Protein AF-A0A2T5JYT0-F1 (afdb_monomer_lite)

pLDDT: mean 86.69, std 10.8, range [49.47, 96.94]

Organism: NCBI:txid43057

Foldseek 3Di:
DDDFFEEEFDDPCSLVCQQVRQVVGQEYEYAADHDDDHPPSHHYHYPVNCVVQPDWDWDDDPRGIDIHRPDPDDDPPPDDD

Radius of gyration: 14.22 Å; chains: 1; bounding box: 35×34×34 Å

Secondary structure (DSSP, 8-state):
-----EEEE-STTTGGGHHHHHHH-SEEEESS---SPPPTT-EEE-HHHHHHH-SEEEEEETTEEEEEES--S--TTS---

Structure (mmCIF, N/CA/C/O backbone):
data_AF-A0A2T5JYT0-F1
#
_entry.id   AF-A0A2T5JYT0-F1
#
loop_
_atom_site.group_PDB
_atom_site.id
_atom_site.type_symbol
_atom_site.label_atom_id
_atom_site.label_alt_id
_atom_site.label_comp_id
_atom_site.label_asym_id
_atom_site.label_entity_id
_atom_site.label_seq_id
_atom_site.pdbx_PDB_ins_code
_atom_site.Cartn_x
_atom_site.Cartn_y
_atom_site.Cartn_z
_atom_site.occupancy
_atom_site.B_iso_or_equiv
_atom_site.auth_seq_id
_atom_site.auth_comp_id
_atom_site.auth_asym_id
_atom_site.auth_atom_id
_atom_site.pdbx_PDB_model_num
ATOM 1 N N . MET A 1 1 ? -15.052 -14.569 -7.140 1.00 49.47 1 MET A N 1
ATOM 2 C CA . MET A 1 1 ? -13.864 -13.794 -6.729 1.00 49.47 1 MET A CA 1
ATOM 3 C C . MET A 1 1 ? -14.298 -12.894 -5.592 1.00 49.47 1 MET A C 1
ATOM 5 O O . MET A 1 1 ? -15.203 -12.097 -5.808 1.00 49.47 1 MET A O 1
ATOM 9 N N . ALA A 1 2 ? -13.760 -13.088 -4.390 1.00 67.94 2 ALA A N 1
ATOM 10 C CA . ALA A 1 2 ? -13.991 -12.143 -3.303 1.00 67.94 2 ALA A CA 1
ATOM 11 C C . ALA A 1 2 ? -13.243 -10.843 -3.635 1.00 67.94 2 ALA A C 1
ATOM 13 O O . ALA A 1 2 ? -12.095 -10.891 -4.077 1.00 67.94 2 ALA A O 1
ATOM 14 N N . GLY A 1 3 ? -13.923 -9.703 -3.522 1.00 74.06 3 GLY A N 1
ATOM 15 C CA . GLY A 1 3 ? -13.288 -8.393 -3.655 1.00 74.06 3 GLY A CA 1
ATOM 16 C C . GLY A 1 3 ? -12.445 -8.071 -2.422 1.00 74.06 3 GLY A C 1
ATOM 17 O O . GLY A 1 3 ? -12.606 -8.697 -1.377 1.00 74.06 3 GLY A O 1
ATOM 18 N N . ILE A 1 4 ? -11.555 -7.089 -2.545 1.00 84.31 4 ILE A N 1
ATOM 19 C CA . ILE A 1 4 ? -10.759 -6.582 -1.424 1.00 84.31 4 ILE A CA 1
ATOM 20 C C . ILE A 1 4 ? -11.202 -5.157 -1.141 1.00 84.31 4 ILE A C 1
ATOM 22 O O . ILE A 1 4 ? -11.291 -4.336 -2.056 1.00 84.31 4 ILE A O 1
ATOM 26 N N . GLU A 1 5 ? -11.487 -4.874 0.126 1.00 90.12 5 GLU A N 1
ATOM 27 C CA . GLU A 1 5 ? -11.835 -3.531 0.571 1.00 90.12 5 GLU A CA 1
ATOM 28 C C . GLU A 1 5 ? -10.566 -2.699 0.745 1.00 90.12 5 GLU A C 1
ATOM 30 O O . GLU A 1 5 ? -9.632 -3.085 1.458 1.00 90.12 5 GLU A O 1
ATOM 35 N N . GLY A 1 6 ? -10.537 -1.563 0.050 1.00 92.62 6 GLY A N 1
ATOM 36 C CA . GLY A 1 6 ? -9.422 -0.633 0.052 1.00 92.62 6 GLY A CA 1
ATOM 37 C C . GLY A 1 6 ? -9.875 0.804 0.285 1.00 92.62 6 GLY A C 1
ATOM 38 O O . GLY A 1 6 ? -10.905 1.231 -0.238 1.00 92.62 6 GLY A O 1
ATOM 39 N N . VAL A 1 7 ? -9.084 1.566 1.040 1.00 95.88 7 VAL A N 1
ATOM 40 C CA . VAL A 1 7 ? -9.345 2.976 1.365 1.00 95.88 7 VAL A CA 1
ATOM 41 C C . VAL A 1 7 ? -8.159 3.837 0.943 1.00 95.88 7 VAL A C 1
ATOM 43 O O . VAL A 1 7 ? -7.010 3.533 1.250 1.00 95.88 7 VAL A O 1
ATOM 46 N N . ALA A 1 8 ? -8.437 4.952 0.266 1.00 96.12 8 ALA A N 1
ATOM 47 C CA . ALA A 1 8 ? -7.431 5.946 -0.098 1.00 96.12 8 ALA A CA 1
ATOM 48 C C . ALA A 1 8 ? -7.575 7.209 0.768 1.00 96.12 8 ALA A C 1
ATOM 50 O O . ALA A 1 8 ? -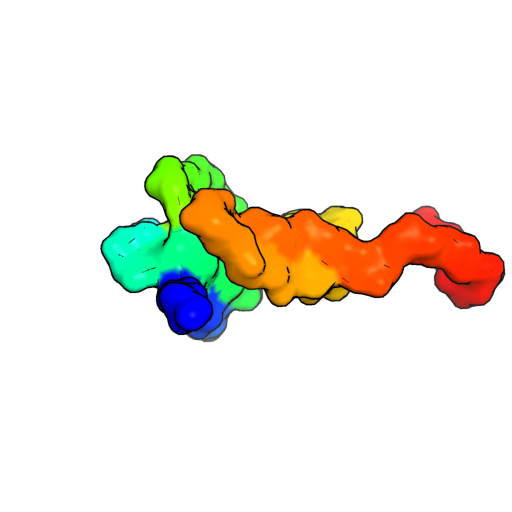8.523 7.985 0.613 1.00 96.12 8 ALA A O 1
ATOM 51 N N . LEU A 1 9 ? -6.612 7.431 1.662 1.00 96.50 9 LEU A N 1
ATOM 52 C CA . LEU A 1 9 ? -6.555 8.575 2.563 1.00 96.50 9 LEU A CA 1
ATOM 53 C C . LEU A 1 9 ? -5.732 9.715 1.959 1.00 96.50 9 LEU A C 1
ATOM 55 O O . LEU A 1 9 ? -4.606 9.542 1.486 1.00 96.50 9 LEU A O 1
ATOM 59 N N . LYS A 1 10 ? -6.308 10.916 2.008 1.00 93.12 10 LYS A N 1
ATOM 60 C CA . LYS A 1 10 ? -5.736 12.145 1.450 1.00 93.12 10 LYS A CA 1
ATOM 61 C C . LYS A 1 10 ? -6.123 13.368 2.281 1.00 93.12 10 LYS A C 1
ATOM 63 O O . LYS A 1 10 ? -7.120 13.350 3.006 1.00 93.12 10 LYS A O 1
ATOM 68 N N . GLY A 1 11 ? -5.340 14.436 2.136 1.00 92.06 11 GLY A N 1
ATOM 69 C CA . GLY A 1 11 ? -5.542 15.711 2.825 1.00 92.06 11 GLY A CA 1
ATOM 70 C C . GLY A 1 11 ? -4.821 15.820 4.171 1.00 92.06 11 GLY A C 1
ATOM 71 O O . GLY A 1 11 ? -4.132 14.903 4.614 1.00 92.06 11 GLY A O 1
ATOM 72 N N . LYS A 1 12 ? -4.977 16.982 4.816 1.00 90.50 12 LYS A N 1
ATOM 73 C CA . LYS A 1 12 ? -4.426 17.252 6.154 1.00 90.50 12 LYS A CA 1
ATOM 74 C C . LYS A 1 12 ? -5.036 16.278 7.175 1.00 90.50 12 LYS A C 1
ATOM 76 O O . LYS A 1 12 ? -6.235 16.021 7.112 1.00 90.50 12 LYS A O 1
ATOM 81 N N . GLY A 1 13 ? -4.216 15.719 8.067 1.00 89.94 13 GLY A N 1
ATOM 82 C CA . GLY A 1 13 ? -4.654 14.726 9.064 1.00 89.94 13 GLY A CA 1
ATOM 83 C C . GLY A 1 13 ? -5.013 13.350 8.483 1.00 89.94 13 GLY A C 1
ATOM 84 O O . GLY A 1 13 ? -5.740 12.574 9.093 1.00 89.94 13 GLY A O 1
ATOM 85 N N . ALA A 1 14 ? -4.578 13.030 7.258 1.00 92.88 14 ALA A N 1
ATOM 86 C CA . ALA A 1 14 ? -4.796 11.700 6.686 1.00 92.88 14 ALA A CA 1
ATOM 87 C C . ALA A 1 14 ? -4.039 10.600 7.447 1.00 92.88 14 ALA A C 1
ATOM 89 O O . ALA A 1 14 ? -4.587 9.517 7.619 1.00 92.88 14 ALA A O 1
ATOM 90 N N . ALA A 1 15 ? -2.820 10.885 7.917 1.00 91.50 15 ALA A N 1
ATOM 91 C CA . ALA A 1 15 ? -2.014 9.928 8.675 1.00 91.50 15 ALA A CA 1
ATOM 92 C C . ALA A 1 15 ? -2.697 9.524 9.994 1.00 91.50 15 ALA A C 1
ATOM 94 O O . ALA A 1 15 ? -2.763 8.341 10.306 1.00 91.50 15 ALA A O 1
ATOM 95 N N . ASP A 1 16 ? -3.315 10.481 10.691 1.00 92.50 16 ASP A N 1
ATOM 96 C CA . ASP A 1 16 ? -3.999 10.238 11.970 1.00 92.50 16 ASP A CA 1
ATOM 97 C C . ASP A 1 16 ? -5.201 9.289 11.836 1.00 92.50 16 ASP A C 1
ATOM 99 O O . A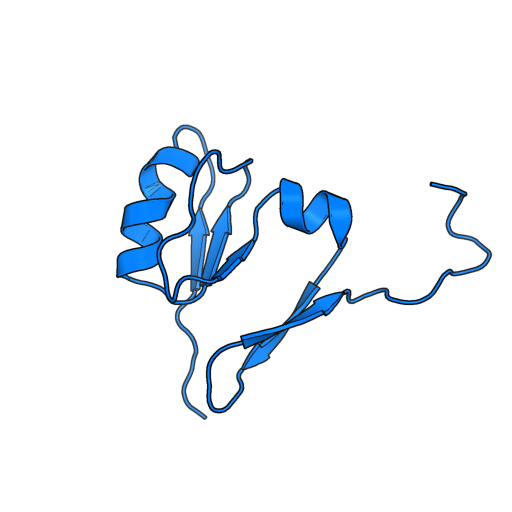SP A 1 16 ? -5.548 8.580 12.773 1.00 92.50 16 ASP A O 1
ATOM 103 N N . ARG A 1 17 ? -5.815 9.235 10.646 1.00 92.56 17 ARG A N 1
ATOM 104 C CA . ARG A 1 17 ? -6.954 8.354 10.329 1.00 92.56 17 ARG A CA 1
ATOM 105 C C . ARG A 1 17 ? -6.538 6.977 9.812 1.00 92.56 17 ARG A C 1
ATOM 107 O O . ARG A 1 17 ? -7.397 6.135 9.560 1.00 92.56 17 ARG A O 1
ATOM 114 N N . MET A 1 18 ? -5.240 6.735 9.627 1.00 93.94 18 MET A N 1
ATOM 115 C CA . MET A 1 18 ? -4.737 5.448 9.143 1.00 93.94 18 MET A CA 1
ATOM 116 C C . MET A 1 18 ? -5.166 4.275 10.045 1.00 93.94 18 MET A C 1
ATOM 118 O O . MET A 1 18 ? -5.677 3.300 9.493 1.00 93.94 18 MET A O 1
ATOM 122 N N . PRO A 1 19 ? -5.060 4.347 11.391 1.00 91.38 19 PRO A N 1
ATOM 123 C CA . PRO A 1 19 ? -5.461 3.235 12.256 1.00 91.38 19 PRO A CA 1
ATOM 124 C C . PRO A 1 19 ? -6.943 2.864 12.113 1.00 91.38 19 PRO A C 1
ATOM 126 O O . PRO A 1 19 ? -7.276 1.684 12.035 1.00 91.38 19 PRO A O 1
ATOM 129 N N . GLU A 1 20 ? -7.825 3.862 12.016 1.00 92.44 20 GLU A N 1
ATOM 130 C CA . GLU A 1 20 ? -9.265 3.659 11.804 1.00 92.44 20 GLU A CA 1
ATOM 131 C C . GLU A 1 20 ? -9.556 3.036 10.431 1.00 92.44 20 GLU A C 1
ATOM 133 O O . GLU A 1 20 ? -10.387 2.136 10.307 1.00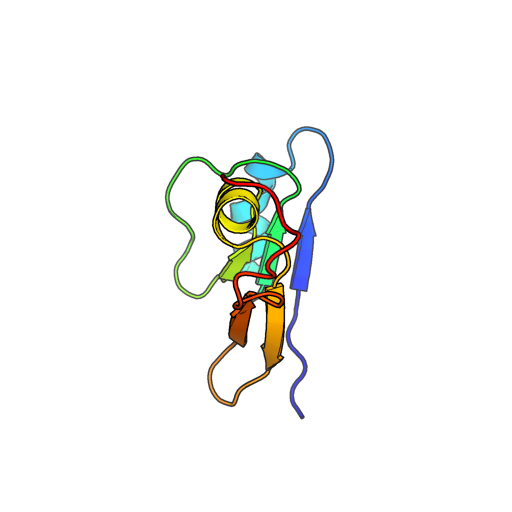 92.44 20 GLU A O 1
ATOM 138 N N . ALA A 1 21 ? -8.837 3.463 9.389 1.00 94.25 21 ALA A N 1
ATOM 139 C CA . ALA A 1 21 ? -8.969 2.877 8.059 1.00 94.25 21 ALA A CA 1
ATOM 140 C C . ALA A 1 21 ? -8.501 1.412 8.031 1.00 94.25 21 ALA A C 1
ATOM 142 O O . ALA A 1 21 ? -9.168 0.575 7.432 1.00 94.25 21 ALA A O 1
ATOM 143 N N . CYS A 1 22 ? -7.419 1.075 8.736 1.00 92.94 22 CYS A N 1
ATOM 144 C CA . CYS A 1 22 ? -6.945 -0.307 8.856 1.00 92.94 22 CYS A CA 1
ATOM 145 C C . CYS A 1 22 ? -7.910 -1.230 9.617 1.00 92.94 22 CYS A C 1
ATOM 147 O O . CYS A 1 22 ? -7.834 -2.444 9.460 1.00 92.94 22 CYS A O 1
ATOM 149 N N . ALA A 1 23 ? -8.815 -0.686 10.436 1.00 91.44 23 ALA A N 1
ATOM 150 C CA . ALA A 1 23 ? -9.851 -1.478 11.099 1.00 91.44 23 ALA A CA 1
ATOM 151 C C . ALA A 1 23 ? -11.010 -1.853 10.159 1.00 91.44 23 ALA A C 1
ATOM 153 O O . ALA A 1 23 ? -11.763 -2.778 10.454 1.00 91.44 23 ALA A O 1
ATOM 154 N N . THR A 1 24 ? -11.169 -1.128 9.048 1.00 90.62 24 THR A N 1
ATOM 155 C CA . THR A 1 24 ? -12.297 -1.288 8.116 1.00 90.62 24 THR A CA 1
ATOM 156 C C . THR A 1 24 ? -11.883 -1.809 6.746 1.00 90.62 24 THR A C 1
ATOM 158 O O . THR A 1 24 ? -12.726 -2.322 6.026 1.00 90.62 24 THR A O 1
ATOM 161 N N . ALA A 1 25 ? -10.605 -1.708 6.380 1.00 92.38 25 ALA A N 1
ATOM 162 C CA . ALA A 1 25 ? -10.099 -2.124 5.081 1.00 92.38 25 ALA A CA 1
ATOM 163 C C . ALA A 1 25 ? -8.797 -2.917 5.208 1.00 92.38 25 ALA A C 1
ATOM 165 O O . ALA A 1 25 ? -7.950 -2.643 6.055 1.00 92.38 25 ALA A O 1
ATOM 166 N N . GLN A 1 26 ? -8.613 -3.868 4.293 1.00 91.00 26 GLN A N 1
ATOM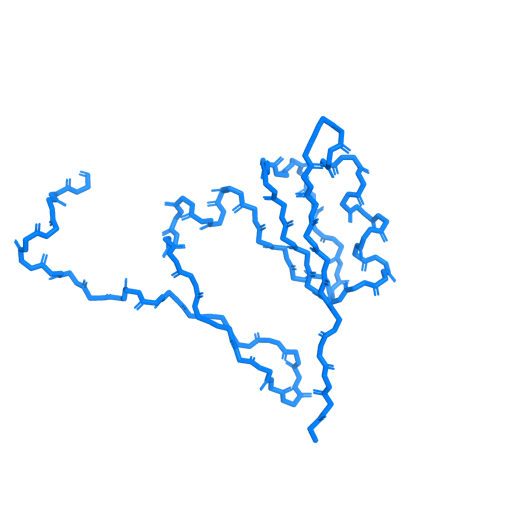 167 C CA . GLN A 1 26 ? -7.392 -4.674 4.210 1.00 91.00 26 GLN A CA 1
ATOM 168 C C . GLN A 1 26 ? -6.250 -3.910 3.530 1.00 91.00 26 GLN A C 1
ATOM 170 O O . GLN A 1 26 ? -5.082 -4.199 3.780 1.00 91.00 26 GLN A O 1
ATOM 175 N N . LEU A 1 27 ? -6.577 -2.941 2.666 1.00 94.25 27 LEU A N 1
ATOM 176 C CA . LEU A 1 27 ? -5.615 -2.102 1.955 1.00 94.25 27 LEU A CA 1
ATOM 177 C C . LEU A 1 27 ? -5.857 -0.621 2.250 1.00 94.25 27 LEU A C 1
ATOM 179 O O . LEU A 1 27 ? -6.915 -0.080 1.937 1.00 94.25 27 LEU A O 1
ATOM 183 N N . VAL A 1 28 ? -4.843 0.069 2.759 1.00 96.12 28 VAL A N 1
ATOM 184 C CA . VAL A 1 28 ? -4.863 1.522 2.947 1.00 96.12 28 VAL A CA 1
ATOM 185 C C . VAL A 1 28 ? -3.800 2.161 2.061 1.00 96.12 28 VAL A C 1
ATOM 187 O O . VAL A 1 28 ? -2.625 1.808 2.118 1.00 96.12 28 VAL A O 1
ATOM 190 N N . ILE A 1 29 ? -4.207 3.129 1.242 1.00 96.44 29 ILE A N 1
ATOM 191 C CA . ILE A 1 29 ? -3.310 3.961 0.436 1.00 96.44 29 ILE A CA 1
ATOM 192 C C . ILE A 1 29 ? -3.267 5.346 1.069 1.00 96.44 29 ILE A C 1
ATOM 194 O O . ILE A 1 29 ? -4.269 6.060 1.081 1.00 96.44 29 ILE A O 1
ATOM 198 N N . LEU A 1 30 ? -2.110 5.742 1.584 1.00 96.94 30 LEU A N 1
ATOM 199 C CA . LEU A 1 30 ? -1.906 7.010 2.267 1.00 96.94 30 LEU A CA 1
ATOM 200 C C . LEU A 1 30 ? -1.073 7.956 1.397 1.00 96.94 30 LEU A C 1
ATOM 202 O O . LEU A 1 30 ? 0.096 7.707 1.109 1.00 96.94 30 LEU A O 1
ATOM 206 N N . ALA A 1 31 ? -1.644 9.107 1.037 1.00 93.75 31 ALA A N 1
ATOM 207 C CA . ALA A 1 31 ? -0.944 10.166 0.303 1.00 93.75 31 ALA A CA 1
ATOM 208 C C . ALA A 1 31 ? 0.011 11.005 1.191 1.00 93.75 31 ALA A C 1
ATOM 210 O O . ALA A 1 31 ? 0.189 12.201 0.971 1.00 93.75 31 ALA A O 1
ATOM 211 N N . ALA A 1 32 ? 0.621 10.385 2.198 1.00 93.94 32 ALA A N 1
ATOM 212 C CA . ALA A 1 32 ? 1.550 10.958 3.170 1.00 93.94 32 ALA A CA 1
ATOM 213 C C . ALA A 1 32 ? 2.552 9.875 3.612 1.00 93.94 32 ALA A C 1
ATOM 215 O O . ALA A 1 32 ? 2.474 8.735 3.153 1.00 93.94 32 ALA A O 1
ATOM 216 N N . ARG A 1 33 ? 3.504 10.225 4.479 1.00 93.50 33 ARG A N 1
ATOM 217 C CA . ARG A 1 33 ? 4.314 9.231 5.195 1.00 93.50 33 ARG A CA 1
ATOM 218 C C . ARG A 1 33 ? 3.585 8.822 6.468 1.00 93.50 33 ARG A C 1
ATOM 220 O O . ARG A 1 33 ? 3.013 9.685 7.133 1.00 93.50 33 ARG A O 1
ATOM 227 N N . HIS A 1 34 ? 3.598 7.530 6.777 1.00 93.00 34 HIS A N 1
ATOM 228 C CA . HIS A 1 34 ? 3.156 7.034 8.079 1.00 93.00 34 HIS A CA 1
ATOM 229 C C . HIS A 1 34 ? 4.358 6.865 9.003 1.00 93.00 34 HIS A C 1
ATOM 231 O O . HIS A 1 34 ? 5.365 6.272 8.614 1.00 93.00 34 HIS A O 1
ATOM 237 N N . GLU A 1 35 ? 4.239 7.369 10.225 1.00 90.19 35 GLU A N 1
ATOM 238 C CA . GLU A 1 35 ? 5.245 7.212 11.268 1.00 90.19 35 GLU A CA 1
ATOM 239 C C . GLU A 1 35 ? 4.682 6.288 12.350 1.00 90.19 35 GLU A C 1
ATOM 241 O O . GLU A 1 35 ? 3.677 6.593 12.989 1.00 90.19 35 GLU A O 1
ATOM 246 N N . GLY A 1 36 ? 5.316 5.129 12.536 1.00 88.62 36 GLY A N 1
ATOM 247 C CA . GLY A 1 36 ? 4.921 4.142 13.540 1.00 88.62 36 GLY A CA 1
ATOM 248 C C . GLY A 1 36 ? 4.541 2.778 12.959 1.00 88.62 36 GLY A C 1
ATOM 249 O O . GLY A 1 36 ? 4.690 2.534 11.759 1.00 88.62 36 GLY A O 1
ATOM 250 N N . PRO A 1 37 ? 4.081 1.851 13.815 1.00 89.81 37 PRO A N 1
ATOM 251 C CA . PRO A 1 37 ? 3.715 0.510 13.389 1.00 89.81 37 PRO A CA 1
ATOM 252 C C . PRO A 1 37 ? 2.448 0.528 12.528 1.00 89.81 37 PRO A C 1
ATOM 254 O O . PRO A 1 37 ? 1.554 1.356 12.719 1.00 89.81 37 PRO A O 1
ATOM 257 N N . VAL A 1 38 ? 2.371 -0.415 11.591 1.00 91.06 38 VAL A N 1
ATOM 258 C CA . VAL A 1 38 ? 1.148 -0.713 10.840 1.00 91.06 38 VAL A CA 1
ATOM 259 C C . VAL A 1 38 ? 0.387 -1.805 11.599 1.00 91.06 38 VAL A C 1
ATOM 261 O O . VAL A 1 38 ? 1.017 -2.792 11.993 1.00 91.06 38 VAL A O 1
ATOM 264 N N . PRO A 1 39 ? -0.931 -1.657 11.833 1.00 89.50 39 PRO A N 1
ATOM 265 C CA . PRO A 1 39 ? -1.733 -2.698 12.467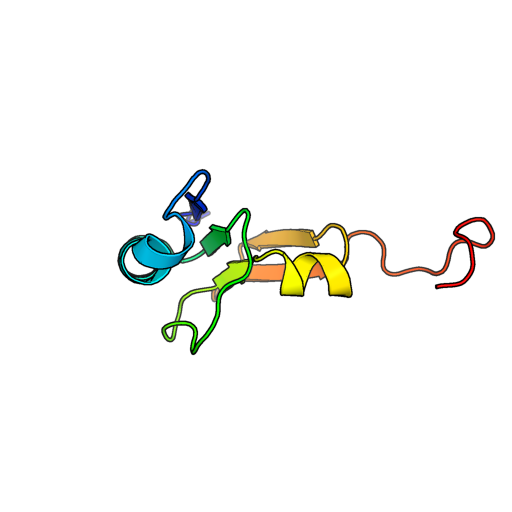 1.00 89.50 39 PRO A CA 1
ATOM 266 C C . PRO A 1 39 ? -1.615 -4.049 11.738 1.00 89.50 39 PRO A C 1
ATOM 268 O O . PRO A 1 39 ? -1.579 -4.077 10.503 1.00 89.50 39 PRO A O 1
ATOM 271 N N . PRO A 1 40 ? -1.565 -5.180 12.465 1.00 86.62 40 PRO A N 1
ATOM 272 C CA . PRO A 1 40 ? -1.481 -6.499 11.846 1.00 86.62 40 PRO A CA 1
ATOM 273 C C . PRO A 1 40 ? -2.695 -6.756 10.946 1.00 86.62 40 PRO A C 1
ATOM 275 O O . PRO A 1 40 ? -3.820 -6.413 11.296 1.00 86.62 40 PRO A O 1
ATOM 278 N N . GLY A 1 41 ? -2.462 -7.360 9.779 1.00 86.25 41 GLY A N 1
ATOM 279 C CA . GLY A 1 41 ? -3.511 -7.623 8.786 1.00 86.25 41 GLY A CA 1
ATOM 280 C C . GLY A 1 41 ? -3.853 -6.438 7.874 1.00 86.25 41 GLY A C 1
ATOM 281 O O . GLY A 1 41 ? -4.578 -6.631 6.903 1.00 86.25 41 GLY A O 1
ATOM 282 N N . CYS A 1 42 ? -3.295 -5.247 8.118 1.00 91.62 42 CYS A N 1
ATOM 283 C CA . CYS A 1 42 ? -3.453 -4.093 7.238 1.00 91.62 42 CYS A CA 1
ATOM 284 C C . CYS A 1 42 ? -2.263 -3.950 6.282 1.00 91.62 42 CYS A C 1
ATOM 286 O O . CYS A 1 42 ? -1.109 -3.867 6.706 1.00 91.62 42 CYS A O 1
ATOM 288 N N . GLN A 1 43 ? -2.541 -3.882 4.983 1.00 93.31 43 GLN A N 1
ATOM 289 C CA . GLN A 1 43 ? -1.551 -3.552 3.962 1.00 93.31 43 GLN A CA 1
ATOM 290 C C . GLN A 1 43 ? -1.532 -2.036 3.755 1.00 93.31 43 GLN A C 1
ATOM 292 O O . GLN A 1 43 ? -2.512 -1.458 3.288 1.00 93.31 43 GLN A O 1
ATOM 297 N N . LEU A 1 44 ? -0.417 -1.382 4.088 1.00 95.00 44 LEU A N 1
ATOM 298 C CA . LEU A 1 44 ? -0.254 0.063 3.926 1.00 95.00 44 LEU A CA 1
ATOM 299 C C . LEU A 1 44 ? 0.650 0.390 2.731 1.00 95.00 44 LEU A C 1
ATOM 301 O O . LEU A 1 44 ? 1.813 -0.013 2.686 1.00 95.00 44 LEU A O 1
ATOM 305 N N . ILE A 1 45 ? 0.139 1.196 1.801 1.00 95.88 45 ILE A N 1
ATOM 306 C CA . ILE A 1 45 ? 0.922 1.863 0.756 1.00 95.88 45 ILE A CA 1
ATOM 307 C C . ILE A 1 45 ? 1.021 3.342 1.111 1.00 95.88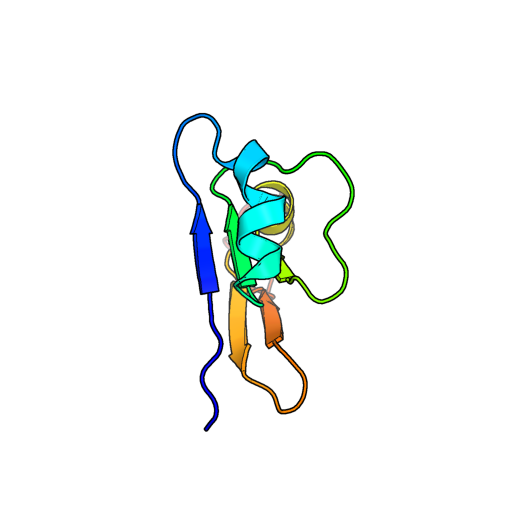 45 ILE A C 1
ATOM 309 O O . ILE A 1 45 ? 0.052 4.082 0.963 1.00 95.88 45 ILE A O 1
ATOM 313 N N . ASP A 1 46 ? 2.194 3.782 1.549 1.00 95.69 46 ASP A N 1
ATOM 314 C CA . ASP A 1 46 ? 2.481 5.183 1.851 1.00 95.69 46 ASP A CA 1
ATOM 315 C C . ASP A 1 46 ? 3.553 5.751 0.901 1.00 95.69 46 ASP A C 1
ATOM 317 O O . ASP A 1 46 ? 4.089 5.062 0.022 1.00 95.69 46 ASP A O 1
ATOM 321 N N . GLN A 1 47 ? 3.905 7.026 1.077 1.00 94.38 47 GLN A N 1
ATOM 322 C CA . GLN A 1 47 ? 4.968 7.646 0.281 1.00 94.38 47 GLN A CA 1
ATOM 323 C C . GLN A 1 47 ? 6.327 6.952 0.452 1.00 94.38 47 GLN A C 1
ATOM 325 O O . GLN A 1 47 ? 7.120 6.933 -0.487 1.00 94.38 47 GLN A O 1
ATOM 330 N N . SER A 1 48 ? 6.614 6.384 1.624 1.00 93.56 48 SER A N 1
ATOM 331 C CA . SER A 1 48 ? 7.876 5.693 1.900 1.00 93.56 48 SER A CA 1
ATOM 332 C C . SER A 1 48 ? 7.981 4.392 1.100 1.00 93.56 48 SER A C 1
ATOM 334 O O . SER A 1 48 ? 9.032 4.095 0.531 1.00 93.56 48 SER A O 1
ATOM 336 N N . VAL A 1 49 ? 6.888 3.631 1.013 1.00 93.50 49 VAL A N 1
ATOM 337 C CA . VAL A 1 49 ? 6.772 2.433 0.171 1.00 93.50 49 VAL A CA 1
ATOM 338 C C . VAL A 1 49 ? 6.923 2.801 -1.302 1.00 93.50 49 VAL A C 1
ATOM 340 O O . VAL A 1 49 ? 7.752 2.206 -1.995 1.00 93.50 49 VAL A O 1
ATOM 343 N N . LEU A 1 50 ? 6.184 3.803 -1.784 1.00 92.69 50 LEU A N 1
ATOM 344 C CA . LEU A 1 50 ? 6.212 4.200 -3.197 1.00 92.69 50 LEU A CA 1
ATOM 345 C C . LEU A 1 50 ? 7.542 4.839 -3.614 1.00 92.69 50 LEU A C 1
ATOM 347 O O . LEU A 1 50 ? 7.981 4.637 -4.742 1.00 92.69 50 LEU A O 1
ATOM 351 N N . ALA A 1 51 ? 8.237 5.539 -2.715 1.00 91.56 51 ALA A N 1
ATOM 352 C CA . ALA A 1 51 ? 9.577 6.060 -2.991 1.00 91.56 51 ALA A CA 1
ATOM 353 C C . ALA A 1 51 ? 10.600 4.937 -3.234 1.00 91.56 51 ALA A C 1
ATOM 355 O O . ALA A 1 51 ? 11.511 5.101 -4.040 1.00 91.56 51 ALA A O 1
ATOM 356 N N . ARG A 1 52 ? 10.445 3.788 -2.559 1.00 89.38 52 ARG A N 1
ATOM 357 C CA . ARG A 1 52 ? 11.331 2.622 -2.724 1.00 89.38 52 ARG A CA 1
ATOM 358 C C . ARG A 1 52 ? 10.941 1.724 -3.894 1.00 89.38 52 ARG A C 1
ATOM 360 O O . ARG A 1 52 ? 11.806 1.094 -4.489 1.00 89.38 52 ARG A O 1
ATOM 367 N N . THR A 1 53 ? 9.647 1.617 -4.181 1.00 89.94 53 THR A N 1
ATOM 368 C CA . THR A 1 53 ? 9.105 0.615 -5.117 1.00 89.94 53 THR A CA 1
ATOM 369 C C . THR A 1 53 ? 8.670 1.198 -6.459 1.00 89.94 53 THR A C 1
ATOM 371 O O . THR A 1 53 ? 8.550 0.462 -7.437 1.00 89.94 53 THR A O 1
ATOM 374 N N . GLY A 1 54 ? 8.444 2.511 -6.534 1.00 89.31 54 GLY A N 1
ATOM 375 C CA . GLY A 1 54 ? 7.769 3.137 -7.661 1.00 89.31 54 GLY A CA 1
ATOM 376 C C . GLY A 1 54 ? 6.298 2.721 -7.732 1.00 89.31 54 GLY A C 1
ATOM 377 O O . GLY A 1 54 ? 5.620 2.580 -6.718 1.00 89.31 54 GLY A O 1
ATOM 378 N N . ALA A 1 55 ? 5.784 2.542 -8.949 1.00 90.19 55 ALA A N 1
ATOM 379 C CA . ALA A 1 55 ? 4.430 2.035 -9.147 1.00 90.19 55 ALA A CA 1
ATOM 380 C C . ALA A 1 55 ? 4.330 0.559 -8.726 1.00 90.19 55 ALA A C 1
ATOM 382 O O . ALA A 1 55 ? 5.227 -0.228 -9.025 1.00 90.19 55 ALA A O 1
ATOM 383 N N . LEU A 1 56 ? 3.214 0.175 -8.105 1.00 92.50 56 LEU A N 1
ATOM 384 C CA . LEU A 1 56 ? 2.916 -1.199 -7.698 1.00 92.50 56 LEU A CA 1
ATOM 385 C C . LEU A 1 56 ? 1.756 -1.755 -8.525 1.00 92.50 56 LEU A C 1
ATOM 387 O O . LEU A 1 56 ? 0.751 -1.080 -8.735 1.00 92.50 56 LEU A O 1
ATOM 391 N N . ALA A 1 57 ? 1.899 -2.997 -8.970 1.00 91.44 57 ALA A N 1
ATOM 392 C CA . ALA A 1 57 ? 0.803 -3.813 -9.459 1.00 91.44 57 ALA A CA 1
ATOM 393 C C . ALA A 1 57 ? 0.288 -4.688 -8.307 1.00 91.44 57 ALA A C 1
ATOM 395 O O . ALA A 1 57 ? 1.076 -5.198 -7.505 1.00 91.44 57 ALA A O 1
ATOM 396 N N . ILE A 1 58 ? -1.036 -4.801 -8.203 1.00 90.06 58 ILE A N 1
ATOM 397 C CA . ILE A 1 58 ? -1.728 -5.401 -7.062 1.00 90.06 58 ILE A CA 1
ATOM 398 C C . ILE A 1 58 ? -2.707 -6.447 -7.591 1.00 90.06 58 ILE A C 1
ATOM 400 O O . ILE A 1 58 ? -3.526 -6.138 -8.458 1.00 90.06 58 ILE A O 1
ATOM 404 N N . TRP A 1 59 ? -2.635 -7.664 -7.053 1.00 89.00 59 TRP A N 1
ATOM 405 C CA . TRP A 1 59 ? -3.542 -8.762 -7.381 1.00 89.00 59 TRP A CA 1
ATOM 406 C C . TRP A 1 59 ? -4.167 -9.338 -6.105 1.00 89.00 59 TRP A C 1
ATOM 408 O O . TRP A 1 59 ? -3.440 -9.558 -5.132 1.00 89.00 59 TRP A O 1
ATOM 418 N N . PRO A 1 60 ? -5.486 -9.601 -6.093 1.00 87.69 60 PRO A N 1
ATOM 419 C CA . PRO A 1 60 ? -6.108 -10.380 -5.030 1.00 87.69 60 PRO A CA 1
ATOM 420 C C . PRO A 1 60 ? -5.644 -11.840 -5.109 1.00 87.69 60 PRO A C 1
ATOM 422 O O . PRO A 1 60 ? -5.668 -12.438 -6.187 1.00 87.69 60 PRO A O 1
ATOM 425 N N . GLU A 1 61 ? -5.260 -12.420 -3.975 1.00 86.88 61 GLU A N 1
ATOM 426 C CA . GLU A 1 61 ? -4.972 -13.852 -3.836 1.00 86.88 61 GLU A CA 1
ATOM 427 C C . GLU A 1 61 ? -5.933 -14.508 -2.830 1.00 86.88 61 GLU A C 1
ATOM 429 O O . GLU A 1 61 ? -6.797 -13.846 -2.254 1.00 86.88 61 GLU A O 1
ATOM 434 N N . ALA A 1 62 ? -5.819 -15.829 -2.644 1.00 80.94 62 ALA A N 1
ATOM 435 C CA . ALA A 1 62 ? -6.630 -16.558 -1.664 1.00 80.94 62 ALA A CA 1
ATOM 436 C C . ALA A 1 62 ? -6.407 -16.035 -0.233 1.00 80.94 62 ALA A C 1
ATOM 438 O O . ALA A 1 62 ? -7.346 -15.980 0.557 1.00 80.94 62 ALA A O 1
ATOM 439 N N . GLU A 1 63 ? -5.178 -15.606 0.064 1.00 78.56 63 GLU A N 1
ATOM 440 C CA . GLU A 1 63 ? -4.766 -15.049 1.350 1.00 78.56 63 GLU A CA 1
ATOM 441 C C . GLU A 1 63 ? -4.138 -13.666 1.129 1.00 78.56 63 GLU A C 1
ATOM 443 O O . GLU A 1 63 ? -2.923 -13.493 1.068 1.00 78.56 63 GLU A O 1
ATOM 448 N N . GLY A 1 64 ? -4.997 -12.656 0.984 1.00 82.50 64 GLY A N 1
ATOM 449 C CA . GLY A 1 64 ? -4.591 -11.253 0.952 1.00 82.50 64 GLY A CA 1
ATOM 450 C C . GLY A 1 64 ? -4.196 -10.734 -0.431 1.00 82.50 64 GLY A C 1
ATOM 451 O O . GLY A 1 64 ? -4.884 -10.957 -1.429 1.00 82.50 64 GLY A O 1
ATOM 452 N N . LEU A 1 65 ? -3.123 -9.941 -0.464 1.00 89.12 65 LEU A N 1
ATOM 453 C CA . LEU A 1 65 ? -2.699 -9.173 -1.629 1.00 89.12 65 LEU A CA 1
ATOM 454 C C . LEU A 1 65 ? -1.290 -9.545 -2.060 1.00 89.12 65 LEU A C 1
ATOM 456 O O . LEU A 1 65 ? -0.337 -9.408 -1.293 1.00 89.12 65 LEU A O 1
ATOM 460 N N . ARG A 1 66 ? -1.142 -9.877 -3.341 1.00 90.06 66 ARG A N 1
ATOM 461 C CA . ARG A 1 66 ? 0.164 -9.890 -3.986 1.00 90.06 66 ARG A CA 1
ATOM 462 C C . ARG A 1 66 ? 0.470 -8.516 -4.550 1.00 90.06 66 ARG A C 1
ATOM 464 O O . ARG A 1 66 ? -0.281 -7.983 -5.364 1.00 90.06 66 ARG A O 1
ATOM 471 N N . MET A 1 67 ? 1.605 -7.962 -4.141 1.00 91.38 67 MET A N 1
ATOM 472 C CA . MET A 1 67 ? 2.056 -6.631 -4.536 1.00 91.38 67 MET A CA 1
ATOM 473 C C . MET A 1 67 ? 3.444 -6.741 -5.155 1.00 91.38 67 MET A C 1
ATOM 475 O O . MET A 1 67 ? 4.370 -7.253 -4.528 1.00 91.38 67 MET A O 1
ATOM 479 N N . VAL A 1 68 ? 3.595 -6.283 -6.396 1.00 91.38 68 VAL A N 1
ATOM 480 C CA . VAL A 1 68 ? 4.869 -6.354 -7.130 1.00 91.38 68 VAL A CA 1
ATOM 481 C C . VAL A 1 68 ? 5.160 -4.996 -7.766 1.00 91.38 68 VAL A C 1
ATOM 483 O O . VAL A 1 68 ? 4.249 -4.407 -8.351 1.00 91.38 68 VAL A O 1
ATOM 486 N N . PRO A 1 69 ? 6.404 -4.478 -7.706 1.00 90.38 69 PRO A N 1
ATOM 487 C CA . PRO A 1 69 ? 6.795 -3.299 -8.472 1.00 90.38 69 PRO A CA 1
ATOM 488 C C . PRO A 1 69 ? 6.453 -3.466 -9.956 1.00 90.38 69 PRO A C 1
ATOM 490 O O . PRO A 1 69 ? 6.895 -4.408 -10.611 1.00 90.38 69 PRO A O 1
ATOM 493 N N . ALA A 1 70 ? 5.676 -2.533 -10.503 1.00 82.88 70 ALA A N 1
ATOM 494 C CA . ALA A 1 70 ? 5.210 -2.574 -11.888 1.00 82.88 70 ALA A CA 1
ATOM 495 C C . ALA A 1 70 ? 6.354 -2.376 -12.899 1.00 82.88 70 ALA A C 1
ATOM 497 O O . ALA A 1 70 ? 6.225 -2.710 -14.076 1.00 82.88 70 ALA A O 1
ATOM 498 N N . ARG A 1 71 ? 7.488 -1.820 -12.454 1.00 71.56 71 ARG A N 1
ATOM 499 C CA . ARG A 1 71 ? 8.719 -1.687 -13.240 1.00 71.56 71 ARG A CA 1
ATOM 500 C C . ARG A 1 71 ? 9.876 -2.296 -12.456 1.00 71.56 71 ARG A C 1
ATOM 502 O O . ARG A 1 71 ? 10.556 -1.595 -11.721 1.00 71.56 71 ARG A O 1
ATOM 509 N N . ALA A 1 72 ? 10.070 -3.603 -12.609 1.00 63.25 72 ALA A N 1
ATOM 510 C CA . ALA A 1 72 ? 11.150 -4.332 -11.942 1.00 63.25 72 ALA A CA 1
ATOM 511 C C . ALA A 1 72 ? 12.488 -4.296 -12.706 1.00 63.25 72 ALA A C 1
ATOM 513 O O . ALA A 1 72 ? 13.515 -4.663 -12.145 1.00 63.25 72 ALA A O 1
ATOM 514 N N . ASP A 1 73 ? 12.489 -3.863 -13.972 1.00 62.44 73 ASP A N 1
ATOM 515 C CA . ASP A 1 73 ? 13.664 -3.960 -14.841 1.00 62.44 73 ASP A CA 1
ATOM 516 C C . ASP A 1 73 ? 14.383 -2.613 -15.030 1.00 62.44 73 ASP A C 1
ATOM 518 O O . ASP A 1 73 ? 13.747 -1.565 -15.217 1.00 62.44 73 ASP A O 1
ATOM 522 N N . ARG A 1 74 ? 15.722 -2.642 -15.016 1.00 64.44 74 ARG A N 1
ATOM 523 C CA . ARG A 1 74 ? 16.576 -1.470 -15.264 1.00 64.44 74 ARG A CA 1
ATOM 524 C C . ARG A 1 74 ? 16.573 -1.168 -16.756 1.00 64.44 74 ARG A C 1
ATOM 526 O O . ARG A 1 74 ? 17.424 -1.631 -17.512 1.00 64.44 74 ARG A O 1
ATOM 533 N N . ARG A 1 75 ? 15.626 -0.339 -17.188 1.00 64.44 75 ARG A N 1
ATOM 534 C CA . ARG A 1 75 ? 15.617 0.173 -18.562 1.00 64.44 75 ARG A CA 1
ATOM 535 C C . ARG A 1 75 ? 16.878 1.005 -18.793 1.00 64.44 75 ARG A C 1
ATOM 537 O O . ARG A 1 75 ? 17.204 1.879 -17.997 1.00 64.44 75 ARG A O 1
ATOM 544 N N . LEU A 1 76 ? 17.559 0.765 -19.911 1.00 71.12 76 LEU A N 1
ATOM 545 C CA . LEU A 1 76 ? 18.811 1.449 -20.270 1.00 71.12 76 LEU A CA 1
ATOM 546 C C . LEU A 1 76 ? 18.684 2.987 -20.301 1.00 71.12 76 LEU A C 1
ATOM 548 O O . LEU A 1 76 ? 19.681 3.686 -20.170 1.00 71.12 76 LEU A O 1
ATOM 552 N N . TRP A 1 77 ? 17.462 3.506 -20.453 1.00 73.19 77 TRP A N 1
ATOM 553 C CA . TRP A 1 77 ? 17.147 4.935 -20.521 1.00 73.19 77 TRP A CA 1
ATOM 554 C C . TRP A 1 77 ? 16.544 5.530 -19.238 1.00 73.19 77 TRP A C 1
ATOM 556 O O . TRP A 1 77 ? 16.274 6.729 -19.202 1.00 73.19 77 TRP A O 1
ATOM 566 N N . SER A 1 78 ? 16.292 4.740 -18.188 1.00 67.75 78 SER A N 1
ATOM 567 C CA . SER A 1 78 ? 16.029 5.322 -16.867 1.00 67.75 78 SER A CA 1
ATOM 568 C C . SER A 1 78 ? 17.373 5.713 -16.263 1.00 67.75 78 SER A C 1
ATOM 570 O O . SER A 1 78 ? 18.221 4.844 -16.062 1.00 67.75 78 SER A O 1
ATOM 572 N N . GLY A 1 79 ? 17.581 7.016 -16.050 1.00 65.94 79 GLY A N 1
ATOM 573 C CA . GLY A 1 79 ? 18.814 7.567 -15.487 1.00 65.94 79 GLY A CA 1
ATOM 574 C C . GLY A 1 79 ? 19.231 6.893 -14.176 1.00 65.94 79 GLY A C 1
ATOM 575 O O . GLY A 1 79 ? 18.438 6.226 -13.512 1.00 65.94 79 GLY A O 1
ATOM 576 N N . ARG A 1 80 ? 20.513 7.036 -13.835 1.00 56.16 80 ARG A N 1
ATOM 577 C CA . ARG A 1 80 ? 21.113 6.430 -12.641 1.00 56.16 80 ARG A CA 1
ATOM 578 C C . ARG A 1 80 ? 20.426 6.992 -11.374 1.00 56.16 80 ARG A C 1
ATOM 580 O O . ARG A 1 80 ? 20.159 8.192 -11.374 1.00 56.16 80 ARG A O 1
ATOM 587 N N . PRO A 1 81 ? 20.105 6.151 -10.369 1.00 58.66 81 PRO A N 1
ATOM 588 C CA . PRO A 1 81 ? 19.451 6.602 -9.139 1.00 58.66 81 PRO A CA 1
ATOM 589 C C . PRO A 1 81 ? 20.303 7.607 -8.364 1.00 58.66 81 PRO A C 1
ATOM 591 O O . PRO A 1 81 ? 21.552 7.526 -8.477 1.00 58.66 81 PRO A O 1
#

Sequence (81 aa):
MAGIEGVALKGKGAADRMPEACATAQLVILAARHEGPVPPGCQLIDQSVLARTGALAIWPEAEGLRMVPARADRRLWSGRP